Protein AF-A0A939AD72-F1 (afdb_monomer)

pLDDT: mean 70.77, std 15.22, range [35.09, 90.5]

Secondary structure (DSSP, 8-state):
--HHHHTS-HHHHHHHHHHHHHHHHHHHHHHHHHHHTTSSS--STTS-------------------------HHHHHHHHHHHHHHHHHHHHHHHHHHHHHHHHTT--HHHHHHHHHHHHHHHHHHHH--

Sequence (130 aa):
MMEWWNGLSSLNQGFYAAAAFFSVFFLWQLVSALIGLSGGEDAGVGGDHDVGGPDAGSPDAAHAGGDDGSHDPGATVSAFKLLSVRSIIAFFTLFCWAGALYLQEGVAISLTLLYAFLWGLAAAVAVSGG

Solvent-accessible surface area (backbone atoms only — not comparable to full-atom values): 7506 Å² total; per-residue (Å²): 126,65,61,68,62,72,70,45,54,75,67,41,52,48,25,46,52,51,17,53,57,31,40,52,56,46,49,51,53,49,51,49,26,61,57,28,66,77,52,79,87,68,44,53,97,72,63,82,80,79,85,75,74,95,78,85,85,79,97,79,83,83,82,76,91,71,94,66,90,67,77,50,69,66,60,56,53,49,54,52,50,46,54,49,52,55,23,52,40,41,16,51,22,42,22,20,48,41,35,30,54,37,50,71,73,69,49,58,67,72,58,29,51,52,54,11,49,52,48,9,50,52,38,25,50,57,57,68,78,101

Radius of gyration: 21.54 Å; Cα contacts (8 Å, |Δi|>4): 100; chains: 1; bounding box: 49×32×65 Å

Mean predicted aligned error: 13.8 Å

Foldseek 3Di:
DCVVVVVADPVLNVLVVQLVVLVVVLVVLVVLLVVVVVPDDDSFPQPPPPPDDDDDDDPDDDDDDDPDPPPPVVVVVSVVVRLVVNLQSQLSNQLSVQLNVC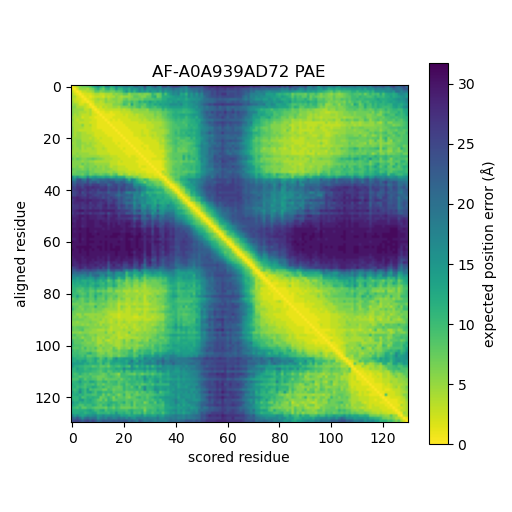VVVVPDNVVSNVVSNVRSVVRSVVSNVD

Structure (mmCIF, N/CA/C/O backbone):
data_AF-A0A939AD72-F1
#
_entry.id   AF-A0A939AD72-F1
#
loop_
_atom_site.group_PDB
_atom_site.id
_atom_site.type_symbol
_atom_site.label_atom_id
_atom_site.label_alt_id
_atom_site.label_comp_id
_atom_site.label_asym_id
_atom_site.label_entity_id
_atom_site.label_seq_id
_atom_site.pdbx_PDB_ins_code
_atom_site.Cartn_x
_atom_site.Cartn_y
_atom_site.Cartn_z
_atom_site.occupancy
_atom_site.B_iso_or_equiv
_atom_site.auth_seq_id
_atom_site.auth_comp_id
_atom_site.auth_asym_id
_atom_site.auth_atom_id
_atom_site.pdbx_PDB_model_num
ATOM 1 N N . MET A 1 1 ? -17.288 -19.289 6.562 1.00 53.56 1 MET A N 1
ATOM 2 C CA . MET A 1 1 ? -16.421 -18.384 5.763 1.00 53.56 1 MET A CA 1
ATOM 3 C C . MET A 1 1 ? -17.047 -17.025 5.438 1.00 53.56 1 MET A C 1
ATOM 5 O O . MET A 1 1 ? -16.290 -16.092 5.259 1.00 53.56 1 MET A O 1
ATOM 9 N N . MET A 1 2 ? -18.374 -16.855 5.398 1.00 68.69 2 MET A N 1
ATOM 10 C CA . MET A 1 2 ? -19.008 -15.518 5.282 1.00 68.69 2 MET A CA 1
ATOM 11 C C . MET A 1 2 ? -19.165 -14.811 6.640 1.00 68.69 2 MET A C 1
ATOM 13 O O . MET A 1 2 ? -19.369 -13.608 6.710 1.00 68.69 2 MET A O 1
ATOM 17 N N . GLU A 1 3 ? -19.066 -15.572 7.728 1.00 78.94 3 GLU A N 1
ATOM 18 C CA . GLU A 1 3 ? -19.340 -15.118 9.094 1.00 78.94 3 GLU A CA 1
ATOM 19 C C . GLU A 1 3 ? -18.296 -14.123 9.617 1.00 78.94 3 GLU A C 1
ATOM 21 O O . GLU A 1 3 ? -18.659 -13.088 10.162 1.00 78.94 3 GLU A O 1
ATOM 26 N N . TRP A 1 4 ? -17.005 -14.365 9.358 1.00 81.25 4 TRP A N 1
ATOM 27 C CA . TRP A 1 4 ? -15.952 -13.394 9.684 1.00 81.25 4 TRP A CA 1
ATOM 28 C C . TRP A 1 4 ? -16.093 -12.113 8.849 1.00 81.25 4 TRP A C 1
ATOM 30 O O . TRP A 1 4 ? -15.940 -11.023 9.380 1.00 81.25 4 TRP A O 1
ATOM 40 N N . TRP A 1 5 ? -16.456 -12.239 7.566 1.00 78.50 5 TRP A N 1
ATOM 41 C CA . TRP A 1 5 ? -16.650 -11.103 6.667 1.00 78.50 5 TRP A CA 1
ATOM 42 C C . TRP A 1 5 ? -17.816 -10.215 7.112 1.00 78.50 5 TRP A C 1
ATOM 44 O O . TRP A 1 5 ? -17.666 -9.002 7.229 1.00 78.50 5 TRP A O 1
ATOM 54 N N . ASN A 1 6 ? -18.961 -10.821 7.436 1.00 82.31 6 ASN A N 1
ATOM 55 C CA . ASN A 1 6 ? -20.148 -10.109 7.919 1.00 82.31 6 ASN A CA 1
ATOM 56 C C . ASN A 1 6 ? -19.996 -9.568 9.352 1.00 82.31 6 ASN A C 1
ATOM 58 O O . ASN A 1 6 ? -20.756 -8.685 9.740 1.00 82.31 6 ASN A O 1
ATOM 62 N N . GLY A 1 7 ? -19.036 -10.079 10.131 1.00 79.06 7 GLY A N 1
ATOM 63 C CA . GLY A 1 7 ? -18.701 -9.571 11.465 1.00 79.06 7 GLY A CA 1
ATOM 64 C C . GLY A 1 7 ? -17.791 -8.337 11.461 1.00 79.06 7 GLY A C 1
ATOM 65 O O . GLY A 1 7 ? -17.629 -7.694 12.497 1.00 79.06 7 GLY A O 1
ATOM 66 N N . LEU A 1 8 ? -17.196 -7.991 10.316 1.00 80.56 8 LEU A N 1
ATOM 67 C CA . LEU A 1 8 ? -16.346 -6.811 10.158 1.00 80.56 8 LEU A CA 1
ATOM 68 C C . LEU A 1 8 ? -17.194 -5.556 9.922 1.00 80.56 8 LEU A C 1
ATOM 70 O O . LEU A 1 8 ? -18.248 -5.604 9.289 1.00 80.56 8 LEU A O 1
ATOM 74 N N . SER A 1 9 ? -16.705 -4.400 10.377 1.00 83.38 9 SER A N 1
ATOM 75 C CA . SER A 1 9 ? -17.345 -3.125 10.040 1.00 83.38 9 SER A CA 1
ATOM 76 C C . SER A 1 9 ? -17.226 -2.832 8.539 1.00 83.38 9 SER A C 1
ATOM 78 O O . SER A 1 9 ? -16.269 -3.262 7.887 1.00 83.38 9 SER A O 1
ATOM 80 N N . SER A 1 10 ? -18.150 -2.035 7.992 1.00 80.81 10 SER A N 1
ATOM 81 C CA . SER A 1 10 ? -18.113 -1.607 6.583 1.00 80.81 10 SER A CA 1
ATOM 82 C C . SER A 1 10 ? -16.790 -0.931 6.202 1.00 80.81 10 SER A C 1
ATOM 84 O O . SER A 1 10 ? -16.318 -1.079 5.079 1.00 80.81 10 SER A O 1
ATOM 86 N N . LEU A 1 11 ? -16.163 -0.223 7.150 1.00 79.38 11 LEU A N 1
ATOM 87 C CA . LEU A 1 11 ? -14.848 0.388 6.959 1.00 79.38 11 LEU A CA 1
ATOM 88 C C . LEU A 1 11 ? -13.766 -0.686 6.773 1.00 79.38 11 LEU A C 1
ATOM 90 O O . LEU A 1 11 ? -12.968 -0.596 5.845 1.00 79.38 11 LEU A O 1
ATOM 94 N N . ASN A 1 12 ? -13.755 -1.713 7.627 1.00 82.75 12 ASN A N 1
ATOM 95 C CA . ASN A 1 12 ? -12.744 -2.768 7.571 1.00 82.75 12 ASN A CA 1
ATOM 96 C C . ASN A 1 12 ? -12.902 -3.633 6.305 1.00 82.75 12 ASN A C 1
ATOM 98 O O . ASN A 1 12 ? -11.925 -3.922 5.619 1.00 82.75 12 ASN A O 1
ATOM 102 N N . GLN A 1 13 ? -14.141 -3.938 5.908 1.00 85.50 13 GLN A N 1
ATOM 103 C CA . GLN A 1 13 ? -14.420 -4.571 4.613 1.00 85.50 13 GLN A CA 1
ATOM 104 C C . GLN A 1 13 ? -13.857 -3.751 3.440 1.00 85.50 13 GLN A C 1
ATOM 106 O O . GLN A 1 13 ? -13.239 -4.313 2.537 1.00 85.50 13 GLN A O 1
ATOM 111 N N . GLY A 1 14 ? -14.014 -2.421 3.476 1.00 86.00 14 GLY A N 1
ATOM 112 C CA . GLY A 1 14 ? -13.430 -1.516 2.484 1.00 86.00 14 GLY A CA 1
ATOM 113 C C . GLY A 1 14 ? -11.899 -1.577 2.443 1.00 86.00 14 GLY A C 1
ATOM 114 O O . GLY A 1 14 ? -11.319 -1.645 1.360 1.00 86.00 14 GLY A O 1
ATOM 115 N N . PHE A 1 15 ? -11.246 -1.626 3.607 1.00 85.38 15 PHE A N 1
ATOM 116 C CA . PHE A 1 15 ? -9.792 -1.789 3.711 1.00 85.38 15 PHE A CA 1
ATOM 117 C C . PHE A 1 15 ? -9.310 -3.123 3.137 1.00 85.38 15 PHE A C 1
ATOM 119 O O . PHE A 1 15 ? -8.366 -3.127 2.351 1.00 85.38 15 PHE A O 1
ATOM 126 N N . TYR A 1 16 ? -9.976 -4.237 3.454 1.00 85.88 16 TYR A N 1
ATOM 127 C CA . TYR A 1 16 ? -9.654 -5.544 2.875 1.00 85.88 16 TYR A CA 1
ATOM 128 C C . TYR A 1 16 ? -9.875 -5.589 1.359 1.00 85.88 16 TYR A C 1
ATOM 130 O O . TYR A 1 16 ? -9.044 -6.138 0.637 1.00 85.88 16 TYR A O 1
ATOM 138 N N . ALA A 1 17 ? -10.962 -4.992 0.861 1.00 88.12 17 ALA A N 1
ATOM 139 C CA . ALA A 1 17 ? -11.231 -4.917 -0.572 1.00 88.12 17 ALA A CA 1
ATOM 140 C C . ALA A 1 17 ? -10.150 -4.104 -1.307 1.00 88.12 17 ALA A C 1
ATOM 142 O O . ALA A 1 17 ? -9.625 -4.553 -2.328 1.00 88.12 17 ALA A O 1
ATOM 143 N N . ALA A 1 18 ? -9.765 -2.947 -0.760 1.00 85.38 18 ALA A N 1
ATOM 144 C CA . ALA A 1 18 ? -8.682 -2.130 -1.300 1.00 85.38 18 ALA A CA 1
ATOM 145 C C . ALA A 1 18 ? -7.325 -2.850 -1.213 1.00 85.38 18 ALA A C 1
ATOM 147 O O . ALA A 1 18 ? -6.578 -2.863 -2.190 1.00 85.38 18 ALA A O 1
ATOM 148 N N . ALA A 1 19 ? -7.029 -3.510 -0.087 1.00 86.06 19 ALA A N 1
ATOM 149 C CA . ALA A 1 19 ? -5.813 -4.299 0.096 1.00 86.06 19 ALA A CA 1
ATOM 150 C C . ALA A 1 19 ? -5.704 -5.388 -0.968 1.00 86.06 19 ALA A C 1
ATOM 152 O O . ALA A 1 19 ? -4.658 -5.512 -1.601 1.00 86.06 19 ALA A O 1
ATOM 153 N N . ALA A 1 20 ? -6.781 -6.139 -1.203 1.00 87.38 20 ALA A N 1
ATOM 154 C CA . ALA A 1 20 ? -6.819 -7.169 -2.231 1.00 87.38 20 ALA A CA 1
ATOM 155 C C . ALA A 1 20 ? -6.580 -6.577 -3.628 1.00 87.38 20 ALA A C 1
ATOM 157 O O . ALA A 1 20 ? -5.745 -7.091 -4.368 1.00 87.38 20 ALA A O 1
ATOM 158 N N . PHE A 1 21 ? -7.243 -5.465 -3.962 1.00 90.06 21 PHE A N 1
ATOM 159 C CA . PHE A 1 21 ? -7.070 -4.780 -5.245 1.00 90.06 21 PHE A CA 1
ATOM 160 C C . PHE A 1 21 ? -5.615 -4.349 -5.485 1.00 90.06 21 PHE A C 1
ATOM 162 O O . PHE A 1 21 ? -5.021 -4.732 -6.492 1.00 90.06 21 PHE A O 1
ATOM 169 N N . PHE A 1 22 ? -5.004 -3.618 -4.549 1.00 86.25 22 PHE A N 1
ATOM 170 C CA . PHE A 1 22 ? -3.612 -3.179 -4.687 1.00 86.25 22 PHE A CA 1
ATOM 171 C C . PHE A 1 22 ? -2.617 -4.344 -4.626 1.00 86.25 22 PHE A C 1
ATOM 173 O O . PHE A 1 22 ? -1.629 -4.329 -5.356 1.00 86.25 22 PHE A O 1
ATOM 180 N N . SER A 1 23 ? -2.914 -5.392 -3.850 1.00 86.62 23 SER A N 1
ATOM 181 C CA . SER A 1 23 ? -2.090 -6.607 -3.792 1.00 86.62 23 SER A CA 1
ATOM 182 C C . SER A 1 23 ? -2.002 -7.308 -5.147 1.00 86.62 23 SER A C 1
ATOM 184 O O . SER A 1 23 ? -0.947 -7.840 -5.470 1.00 86.62 23 SER A O 1
ATOM 186 N N . VAL A 1 24 ? -3.065 -7.288 -5.962 1.00 90.50 24 VAL A N 1
ATOM 187 C CA . VAL A 1 24 ? -3.031 -7.859 -7.321 1.00 90.50 24 VAL A CA 1
ATOM 188 C C . VAL A 1 24 ? -2.033 -7.104 -8.201 1.00 90.50 24 VAL A C 1
ATOM 190 O O . VAL A 1 24 ? -1.188 -7.734 -8.836 1.00 90.50 24 VAL A O 1
ATOM 193 N N . PHE A 1 25 ? -2.069 -5.768 -8.194 1.00 85.75 25 PHE A N 1
ATOM 194 C CA . PHE A 1 25 ? -1.095 -4.952 -8.932 1.00 85.75 25 PHE A CA 1
ATOM 195 C C . PHE A 1 25 ? 0.324 -5.121 -8.391 1.00 85.75 25 PHE A C 1
ATOM 197 O O . PHE A 1 25 ? 1.266 -5.244 -9.172 1.00 85.75 25 PHE A O 1
ATOM 204 N N . PHE A 1 26 ? 0.473 -5.180 -7.066 1.00 84.50 26 PHE A N 1
ATOM 205 C CA . PHE A 1 26 ? 1.755 -5.406 -6.409 1.00 84.50 26 PHE A CA 1
ATOM 206 C C . PHE A 1 26 ? 2.354 -6.775 -6.769 1.00 84.50 26 PHE A C 1
ATOM 208 O O . PHE A 1 26 ? 3.547 -6.886 -7.039 1.00 84.50 26 PHE A O 1
ATOM 215 N N . LEU A 1 27 ? 1.531 -7.823 -6.811 1.00 86.62 27 LEU A N 1
ATOM 216 C CA . LEU A 1 27 ? 1.969 -9.161 -7.192 1.00 86.62 27 LEU A CA 1
ATOM 217 C C . LEU A 1 27 ? 2.351 -9.208 -8.673 1.00 86.62 27 LEU A C 1
ATOM 219 O O . LEU A 1 27 ? 3.378 -9.780 -9.023 1.00 86.62 27 LEU A O 1
ATOM 223 N N . TRP A 1 28 ? 1.557 -8.572 -9.537 1.00 84.94 28 TRP A N 1
ATOM 224 C CA . TRP A 1 28 ? 1.861 -8.467 -10.961 1.00 84.94 28 TRP A CA 1
ATOM 225 C C . TRP A 1 28 ? 3.213 -7.784 -11.209 1.00 84.94 28 TRP A C 1
ATOM 227 O O . TRP A 1 28 ? 4.052 -8.330 -11.931 1.00 84.94 28 TRP A O 1
ATOM 237 N N . GLN A 1 29 ? 3.457 -6.623 -10.587 1.00 78.38 29 GLN A N 1
ATOM 238 C CA . GLN A 1 29 ? 4.744 -5.929 -10.724 1.00 78.38 29 GLN A CA 1
ATOM 239 C C . GLN A 1 29 ? 5.892 -6.743 -10.110 1.00 78.38 29 GLN A C 1
ATOM 241 O O . GLN A 1 29 ? 6.977 -6.760 -10.677 1.00 78.38 29 GLN A O 1
ATOM 246 N N . LEU A 1 30 ? 5.659 -7.462 -9.003 1.00 82.38 30 LEU A N 1
ATOM 247 C CA . LEU A 1 30 ? 6.665 -8.321 -8.376 1.00 82.38 30 LEU A CA 1
ATOM 248 C C . LEU A 1 30 ? 7.063 -9.471 -9.307 1.00 82.38 30 LEU A C 1
ATOM 250 O O . LEU A 1 30 ? 8.246 -9.722 -9.498 1.00 82.38 30 LEU A O 1
ATOM 254 N N . VAL A 1 31 ? 6.088 -10.152 -9.910 1.00 84.88 31 VAL A N 1
ATOM 255 C CA . VAL A 1 31 ? 6.341 -11.245 -10.860 1.00 84.88 31 VAL A CA 1
ATOM 256 C C . VAL A 1 31 ? 7.055 -10.722 -12.105 1.00 84.88 31 VAL A C 1
ATOM 258 O O . VAL A 1 31 ? 8.031 -11.328 -12.540 1.00 84.88 31 VAL A O 1
ATOM 261 N N . SER A 1 32 ? 6.624 -9.576 -12.636 1.00 78.44 32 SER A N 1
ATOM 262 C CA . SER A 1 32 ? 7.287 -8.926 -13.773 1.00 78.44 32 SER A CA 1
ATOM 263 C C . SER A 1 32 ? 8.738 -8.562 -13.442 1.00 78.44 32 SER A C 1
ATOM 265 O O . SER A 1 32 ? 9.627 -8.820 -14.248 1.00 78.44 32 SER A O 1
ATOM 267 N N . ALA A 1 33 ? 8.990 -8.055 -12.231 1.00 74.75 33 ALA A N 1
ATOM 268 C CA . ALA A 1 33 ? 10.332 -7.750 -11.748 1.00 74.75 33 ALA A CA 1
ATOM 269 C C . ALA A 1 33 ? 11.195 -9.013 -11.597 1.00 74.75 33 ALA A C 1
ATOM 271 O O . ALA A 1 33 ? 12.351 -9.011 -11.999 1.00 74.75 33 ALA A O 1
ATOM 272 N N . LEU A 1 34 ? 10.644 -10.112 -11.071 1.00 76.81 34 LEU A N 1
ATOM 273 C CA . LEU A 1 34 ? 11.369 -11.381 -10.924 1.00 76.81 34 LEU A CA 1
ATOM 274 C C . LEU A 1 34 ? 11.748 -12.003 -12.275 1.00 76.81 34 LEU A C 1
ATOM 276 O O . LEU A 1 34 ? 12.828 -12.575 -12.400 1.00 76.81 34 LEU A O 1
ATOM 280 N N . ILE A 1 35 ? 10.875 -11.889 -13.280 1.00 81.56 35 ILE A N 1
ATOM 281 C CA . ILE A 1 35 ? 11.152 -12.377 -14.637 1.00 81.56 35 ILE A CA 1
ATOM 282 C C . ILE A 1 35 ? 12.157 -11.450 -15.336 1.00 81.56 35 ILE A C 1
ATOM 284 O O . ILE A 1 35 ? 13.127 -11.938 -15.917 1.00 81.56 35 ILE A O 1
ATOM 288 N N . GLY A 1 36 ? 11.986 -10.129 -15.224 1.00 63.03 36 GLY A N 1
ATOM 289 C CA . GLY A 1 36 ? 12.915 -9.135 -15.771 1.00 63.03 36 GLY A CA 1
ATOM 290 C C . GLY A 1 36 ? 14.300 -9.167 -15.118 1.00 63.03 36 GLY A C 1
ATOM 291 O O . GLY A 1 36 ? 15.292 -8.903 -15.777 1.00 63.03 36 GLY A O 1
ATOM 292 N N . LEU A 1 37 ? 14.418 -9.599 -13.860 1.00 54.78 37 LEU A N 1
ATOM 293 C CA . LEU A 1 37 ? 15.711 -9.758 -13.183 1.00 54.78 37 LEU A CA 1
ATOM 294 C C . LEU A 1 37 ? 16.610 -10.826 -13.845 1.00 54.78 37 LEU A C 1
ATOM 296 O O . LEU A 1 37 ? 17.815 -10.848 -13.605 1.00 54.78 37 LEU A O 1
ATOM 300 N N . SER A 1 38 ? 16.047 -11.704 -14.684 1.00 55.38 38 SER A N 1
ATOM 301 C CA . SER A 1 38 ? 16.795 -12.740 -15.412 1.00 55.38 38 SER A CA 1
ATOM 302 C C . SER A 1 38 ? 17.378 -12.289 -16.762 1.00 55.38 38 SER A C 1
ATOM 304 O O . SER A 1 38 ? 18.240 -12.980 -17.305 1.00 55.38 38 SER A O 1
ATOM 306 N N . GLY A 1 39 ? 16.962 -11.131 -17.285 1.00 50.41 39 GLY A N 1
ATOM 307 C CA . GLY A 1 39 ? 17.505 -10.509 -18.494 1.00 50.41 39 GLY A CA 1
ATOM 308 C C . GLY A 1 39 ? 17.827 -9.055 -18.182 1.00 50.41 39 GLY A C 1
ATOM 309 O O . GLY A 1 39 ? 16.913 -8.266 -18.009 1.00 50.41 39 GLY A O 1
ATOM 310 N N . GLY A 1 40 ? 19.112 -8.747 -18.009 1.00 50.56 40 GLY A N 1
ATOM 311 C CA . GLY A 1 40 ? 19.590 -7.51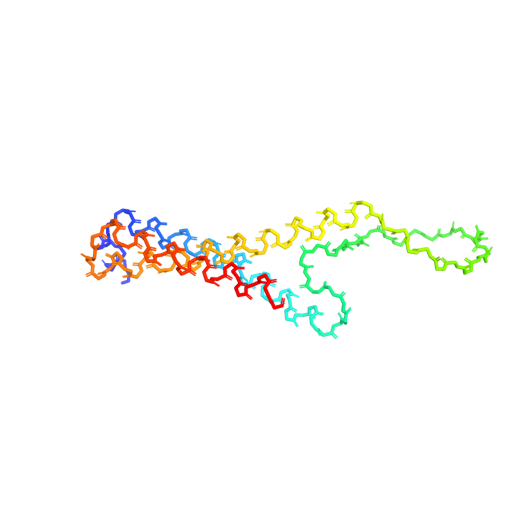8 -17.378 1.00 50.56 40 GLY A CA 1
ATOM 312 C C . GLY A 1 40 ? 18.980 -6.204 -17.874 1.00 50.56 40 GLY A C 1
ATOM 313 O O . GLY A 1 40 ? 18.592 -6.072 -19.027 1.00 50.56 40 GLY A O 1
ATOM 314 N N . GLU A 1 41 ? 19.025 -5.244 -16.945 1.00 51.75 41 GLU A N 1
ATOM 315 C CA . GLU A 1 41 ? 18.795 -3.804 -17.109 1.00 51.75 41 GLU A CA 1
ATOM 316 C C . GLU A 1 41 ? 17.322 -3.419 -17.348 1.00 51.75 41 GLU A C 1
ATOM 318 O O . GLU A 1 41 ? 16.815 -3.401 -18.457 1.00 51.75 41 GLU A O 1
ATOM 323 N N . ASP A 1 42 ? 16.663 -3.048 -16.243 1.00 56.53 42 ASP A N 1
ATOM 324 C CA . ASP A 1 42 ? 15.343 -2.401 -16.169 1.00 56.53 42 ASP A CA 1
ATOM 325 C C . ASP A 1 42 ? 14.101 -3.315 -16.109 1.00 56.53 42 ASP A C 1
ATOM 327 O O . ASP A 1 42 ? 13.158 -3.243 -16.894 1.00 56.53 42 ASP A O 1
ATOM 331 N N . ALA A 1 43 ? 14.045 -4.146 -15.063 1.00 49.75 43 ALA A N 1
ATOM 332 C CA . ALA A 1 43 ? 12.870 -4.935 -14.678 1.00 49.75 43 ALA A CA 1
ATOM 333 C C . ALA A 1 43 ? 11.740 -4.087 -14.034 1.00 49.75 43 ALA A C 1
ATOM 335 O O . ALA A 1 43 ? 11.096 -4.502 -13.066 1.00 49.75 43 ALA A O 1
ATOM 336 N N . GLY A 1 44 ? 11.517 -2.874 -14.543 1.00 54.47 44 GLY A N 1
ATOM 337 C CA . GLY A 1 44 ? 10.358 -2.040 -14.254 1.00 54.47 44 GLY A CA 1
ATOM 338 C C . GLY A 1 44 ? 9.315 -2.216 -15.355 1.00 54.47 44 GLY A C 1
ATOM 339 O O . GLY A 1 44 ? 9.645 -2.226 -16.534 1.00 54.47 44 GLY A O 1
ATOM 340 N N . VAL A 1 45 ? 8.038 -2.363 -14.992 1.00 55.59 45 VAL A N 1
ATOM 341 C CA . VAL A 1 45 ? 6.914 -2.426 -15.946 1.00 55.59 45 VAL A CA 1
ATOM 342 C C . VAL A 1 45 ? 6.781 -1.081 -16.666 1.00 55.59 45 VAL A C 1
ATOM 344 O O . VAL A 1 45 ? 5.976 -0.240 -16.282 1.00 55.59 45 VAL A O 1
ATOM 347 N N . GLY A 1 46 ? 7.610 -0.872 -17.681 1.00 55.12 46 GLY A N 1
ATOM 348 C CA . GLY A 1 46 ? 7.624 0.309 -18.533 1.00 55.12 46 GLY A CA 1
ATOM 349 C C . GLY A 1 46 ? 8.861 0.459 -19.416 1.00 55.12 46 GLY A C 1
ATOM 350 O O . GLY A 1 46 ? 9.025 1.524 -20.003 1.00 55.12 46 GLY A O 1
ATOM 351 N N . GLY A 1 47 ? 9.668 -0.597 -19.573 1.00 50.12 47 GLY A N 1
ATOM 352 C CA . GLY A 1 47 ? 10.308 -0.830 -20.863 1.00 50.12 47 GLY A CA 1
ATOM 353 C C . GLY A 1 47 ? 9.204 -0.940 -21.912 1.00 50.12 47 GLY A C 1
ATOM 354 O O . GLY A 1 47 ? 8.253 -1.712 -21.745 1.00 50.12 47 GLY A O 1
ATOM 355 N N . ASP A 1 48 ? 9.278 -0.093 -22.923 1.00 54.00 48 ASP A N 1
ATOM 356 C CA . ASP A 1 4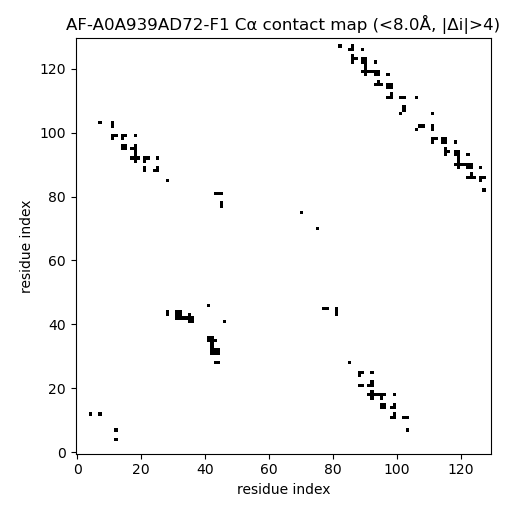8 ? 8.511 -0.190 -24.150 1.00 54.00 48 ASP A CA 1
ATOM 357 C C . ASP A 1 48 ? 8.580 -1.622 -24.691 1.00 54.00 48 ASP A C 1
ATOM 359 O O . ASP A 1 48 ? 9.495 -2.045 -25.387 1.00 54.00 48 ASP A O 1
ATOM 363 N N . HIS A 1 49 ? 7.572 -2.426 -24.370 1.00 46.19 49 HIS A N 1
ATOM 364 C CA . HIS A 1 49 ? 7.372 -3.671 -25.083 1.00 46.19 49 HIS A CA 1
ATOM 365 C C . HIS A 1 49 ? 6.806 -3.297 -26.455 1.00 46.19 49 HIS A C 1
ATOM 367 O O . HIS A 1 49 ? 5.600 -3.399 -26.688 1.00 46.19 49 HIS A O 1
ATOM 373 N N . ASP A 1 50 ? 7.677 -2.805 -27.338 1.00 52.69 50 ASP A N 1
ATOM 374 C CA . ASP A 1 50 ? 7.407 -2.541 -28.747 1.00 52.69 50 ASP A CA 1
ATOM 375 C C . ASP A 1 50 ? 7.290 -3.898 -29.465 1.00 52.69 50 ASP A C 1
ATOM 377 O O . ASP A 1 50 ? 8.114 -4.328 -30.270 1.00 52.69 50 ASP A O 1
ATOM 381 N N . VAL A 1 51 ? 6.259 -4.661 -29.092 1.00 48.06 51 VAL A N 1
ATOM 382 C CA . VAL A 1 51 ? 5.812 -5.839 -29.832 1.00 48.06 51 VAL A CA 1
ATOM 383 C C . VAL A 1 51 ? 4.817 -5.372 -30.880 1.00 48.06 51 VAL A C 1
ATOM 385 O O . VAL A 1 51 ? 3.603 -5.359 -30.685 1.00 48.06 51 VAL A O 1
ATOM 388 N N . GLY A 1 52 ? 5.379 -4.991 -32.023 1.00 41.91 52 GLY A N 1
ATOM 389 C CA . GLY A 1 52 ? 4.681 -4.776 -33.287 1.00 41.91 52 GLY A CA 1
ATOM 390 C C . GLY A 1 52 ? 5.589 -4.037 -34.271 1.00 41.91 52 GLY A C 1
ATOM 391 O O . GLY A 1 52 ? 5.788 -2.846 -34.131 1.00 41.91 52 GLY A O 1
ATOM 392 N N . GLY A 1 53 ? 6.178 -4.646 -35.296 1.00 35.09 53 GLY A N 1
ATOM 393 C CA . GLY A 1 53 ? 6.018 -5.990 -35.833 1.00 35.09 53 GLY A CA 1
ATOM 394 C C . GLY A 1 53 ? 7.088 -6.277 -36.900 1.00 35.09 53 GLY A C 1
ATOM 395 O O . GLY A 1 53 ? 7.964 -5.446 -37.144 1.00 35.09 53 GLY A O 1
ATOM 396 N N . PRO A 1 54 ? 7.056 -7.458 -37.534 1.00 52.47 54 PRO A N 1
ATOM 397 C CA . PRO A 1 54 ? 7.986 -7.800 -38.596 1.00 52.47 54 PRO A CA 1
ATOM 398 C C . PRO A 1 54 ? 7.519 -7.134 -39.890 1.00 52.47 54 PRO A C 1
ATOM 400 O O . PRO A 1 54 ? 6.789 -7.757 -40.657 1.00 52.47 54 PRO A O 1
ATOM 403 N N . ASP A 1 55 ? 7.922 -5.886 -40.136 1.00 43.09 55 ASP A N 1
ATOM 404 C CA . ASP A 1 55 ? 7.850 -5.343 -41.491 1.00 43.09 55 ASP A CA 1
ATOM 405 C C . ASP A 1 55 ? 9.242 -5.327 -42.113 1.00 43.09 55 ASP A C 1
ATOM 407 O O . ASP A 1 55 ? 10.170 -4.621 -41.713 1.00 43.09 55 ASP A O 1
ATOM 411 N N . ALA A 1 56 ? 9.389 -6.251 -43.048 1.00 50.59 56 ALA A N 1
ATOM 412 C CA . ALA A 1 56 ? 10.586 -6.491 -43.803 1.00 50.59 56 ALA A CA 1
ATOM 413 C C . ALA A 1 56 ? 10.806 -5.352 -44.805 1.00 50.59 56 ALA A C 1
ATOM 415 O O . ALA A 1 56 ? 9.935 -5.051 -45.615 1.00 50.59 56 ALA A O 1
ATOM 416 N N . GLY A 1 57 ? 12.030 -4.825 -44.839 1.00 43.12 57 GLY A N 1
ATOM 417 C CA . GLY A 1 57 ? 12.592 -4.236 -46.053 1.00 43.12 57 GLY A CA 1
ATOM 418 C C . GLY A 1 57 ? 12.817 -2.728 -46.026 1.00 43.12 57 GLY A C 1
ATOM 419 O O . GLY A 1 57 ? 12.064 -1.969 -46.621 1.00 43.12 57 GLY A O 1
ATOM 420 N N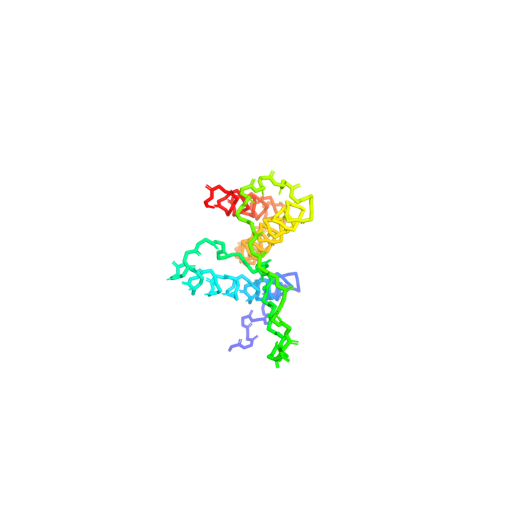 . SER A 1 58 ? 13.966 -2.315 -45.493 1.00 39.41 58 SER A N 1
ATOM 421 C CA . SER A 1 58 ? 14.738 -1.237 -46.118 1.00 39.41 58 SER A CA 1
ATOM 422 C C . SER A 1 58 ? 16.231 -1.469 -45.863 1.00 39.41 58 SER A C 1
ATOM 424 O O . SER A 1 58 ? 16.675 -1.343 -44.721 1.00 39.41 58 SER A O 1
ATOM 426 N N . PRO A 1 59 ? 17.026 -1.872 -46.872 1.00 48.50 59 PRO A N 1
ATOM 427 C CA . PRO A 1 59 ? 18.465 -2.000 -46.737 1.00 48.50 59 PRO A CA 1
ATOM 428 C C . PRO A 1 59 ? 19.105 -0.672 -47.144 1.00 48.50 59 PRO A C 1
ATOM 430 O O . PRO A 1 59 ? 19.687 -0.581 -48.215 1.00 48.50 59 PRO A O 1
ATOM 433 N N . ASP A 1 60 ? 18.955 0.370 -46.329 1.00 47.28 60 ASP A N 1
ATOM 434 C CA . ASP A 1 60 ? 19.750 1.591 -46.503 1.00 47.28 60 ASP A CA 1
ATOM 435 C C . ASP A 1 60 ? 19.820 2.401 -45.201 1.00 47.28 60 ASP A C 1
ATOM 437 O O . ASP A 1 60 ? 19.143 3.404 -44.998 1.00 47.28 60 ASP A O 1
ATOM 441 N N . ALA A 1 61 ? 20.653 1.925 -44.278 1.00 48.06 61 ALA A N 1
ATOM 442 C CA . ALA A 1 61 ? 21.198 2.732 -43.188 1.00 48.06 61 ALA A CA 1
ATOM 443 C C . ALA A 1 61 ? 22.580 2.176 -42.822 1.00 48.06 61 ALA A C 1
ATOM 445 O O . ALA A 1 61 ? 22.810 1.595 -41.762 1.00 48.06 61 ALA A O 1
ATOM 446 N N . ALA A 1 62 ? 23.499 2.285 -43.779 1.00 45.88 62 ALA A N 1
ATOM 447 C CA . ALA A 1 62 ? 24.900 1.989 -43.573 1.00 45.88 62 ALA A CA 1
ATOM 448 C C . ALA A 1 62 ? 25.536 3.069 -42.678 1.00 45.88 62 ALA A C 1
ATOM 450 O O . ALA A 1 62 ? 25.600 4.235 -43.051 1.00 45.88 62 ALA A O 1
ATOM 451 N N . HIS A 1 63 ? 26.053 2.616 -41.535 1.00 41.53 63 HIS A N 1
ATOM 452 C CA . HIS A 1 63 ? 27.143 3.200 -40.749 1.00 41.53 63 HIS A CA 1
ATOM 453 C C . HIS A 1 63 ? 26.963 4.614 -40.170 1.00 41.53 63 HIS A C 1
ATOM 455 O O . HIS A 1 63 ? 27.167 5.608 -40.853 1.00 41.53 63 HIS A O 1
ATOM 461 N N . ALA A 1 64 ? 26.852 4.691 -38.844 1.00 40.97 64 ALA A N 1
ATOM 462 C CA . ALA A 1 64 ? 27.889 5.330 -38.028 1.00 40.97 64 ALA A CA 1
ATOM 463 C C . ALA A 1 64 ? 27.630 5.031 -36.550 1.00 40.97 64 ALA A C 1
ATOM 465 O O . ALA A 1 64 ? 26.563 5.330 -36.025 1.00 40.97 64 ALA A O 1
ATOM 466 N N . GLY A 1 65 ? 28.620 4.434 -35.887 1.00 49.34 65 GLY A N 1
ATOM 467 C CA . GLY A 1 65 ? 28.668 4.441 -34.434 1.00 49.34 65 GLY A CA 1
ATOM 468 C C . GLY A 1 65 ? 28.728 5.879 -33.925 1.00 49.34 65 GLY A C 1
ATOM 469 O O . GLY A 1 65 ? 29.390 6.734 -34.512 1.00 49.34 65 GLY A O 1
ATOM 470 N N . GLY A 1 66 ? 28.036 6.115 -32.825 1.00 37.19 66 GLY A N 1
ATOM 471 C CA . GLY A 1 66 ? 28.014 7.387 -32.134 1.00 37.19 66 GLY A CA 1
ATOM 472 C C . GLY A 1 66 ? 27.258 7.185 -30.843 1.00 37.19 66 GLY A C 1
ATOM 473 O O . GLY A 1 66 ? 26.038 7.244 -30.833 1.00 37.19 66 GLY A O 1
ATOM 474 N N . ASP A 1 67 ? 28.011 6.846 -29.804 1.00 51.38 67 ASP A N 1
ATOM 475 C CA . ASP A 1 67 ? 27.747 7.235 -28.425 1.00 51.38 67 ASP A CA 1
ATOM 476 C C . ASP A 1 67 ? 27.027 8.593 -28.395 1.00 51.38 67 ASP A C 1
ATOM 478 O O . ASP A 1 67 ? 27.652 9.637 -28.568 1.00 51.38 67 ASP A O 1
ATOM 482 N N . ASP A 1 68 ? 25.703 8.574 -28.274 1.00 41.72 68 ASP A N 1
ATOM 483 C CA . ASP A 1 68 ? 24.933 9.759 -27.940 1.00 41.72 68 ASP A CA 1
ATOM 484 C C . ASP A 1 68 ? 24.316 9.489 -26.578 1.00 41.72 68 ASP A C 1
ATOM 486 O O . ASP A 1 68 ? 23.254 8.879 -26.442 1.00 41.72 68 ASP A O 1
ATOM 490 N N . GLY A 1 69 ? 25.015 9.966 -25.550 1.00 48.66 69 GLY A N 1
ATOM 491 C CA . GLY A 1 69 ? 24.431 10.322 -24.264 1.00 48.66 69 GLY A CA 1
ATOM 492 C C . GLY A 1 69 ? 23.405 11.450 -24.415 1.00 48.66 69 GLY A C 1
ATOM 493 O O . GLY A 1 69 ? 23.422 12.414 -23.645 1.00 48.66 69 GLY A O 1
ATOM 494 N N . SER A 1 70 ? 22.502 11.342 -25.395 1.00 49.69 70 SER A N 1
ATOM 495 C CA . SER A 1 70 ? 21.283 12.112 -25.451 1.00 49.69 70 SER A CA 1
ATOM 496 C C . SER A 1 70 ? 20.480 11.655 -24.251 1.00 49.69 70 SER A C 1
ATOM 498 O O . SER A 1 70 ? 19.863 10.589 -24.247 1.00 49.69 70 SER A O 1
ATOM 500 N N . HIS A 1 71 ? 20.532 12.452 -23.192 1.00 53.72 71 HIS A N 1
ATOM 501 C CA . HIS A 1 71 ? 19.502 12.466 -22.177 1.00 53.72 71 HIS A CA 1
ATOM 502 C C . HIS A 1 71 ? 18.177 12.729 -22.893 1.00 53.72 71 HIS A C 1
ATOM 504 O O . HIS A 1 71 ? 17.776 13.884 -23.019 1.00 53.72 71 HIS A O 1
ATOM 510 N N . ASP A 1 72 ? 17.527 11.683 -23.408 1.00 62.72 72 ASP A N 1
ATOM 511 C CA . ASP A 1 72 ? 16.176 11.793 -23.920 1.00 62.72 72 ASP A CA 1
ATOM 512 C C . ASP A 1 72 ? 15.308 12.253 -22.739 1.00 62.72 72 ASP A C 1
ATOM 514 O O . ASP A 1 72 ? 15.156 11.524 -21.742 1.00 62.72 72 ASP A O 1
ATOM 518 N N . PRO A 1 73 ? 14.761 13.482 -22.789 1.00 62.72 73 PRO A N 1
ATOM 519 C CA . PRO A 1 73 ? 13.872 13.958 -21.744 1.00 62.72 73 PRO A CA 1
ATOM 520 C C . PRO A 1 73 ? 12.653 13.030 -21.603 1.00 62.72 73 PRO A C 1
ATOM 522 O O . PRO A 1 73 ? 12.102 12.913 -20.507 1.00 62.72 73 PRO A O 1
ATOM 525 N N . GLY A 1 74 ? 12.258 12.341 -22.684 1.00 66.31 74 GLY A N 1
ATOM 526 C CA . GLY A 1 74 ? 11.183 11.351 -22.709 1.00 66.31 74 GLY A CA 1
ATOM 527 C C . GLY A 1 74 ? 11.473 10.120 -21.847 1.00 66.31 74 GLY A C 1
ATOM 528 O O . GLY A 1 74 ? 10.659 9.777 -20.980 1.00 66.31 74 GLY A O 1
ATOM 529 N N . ALA A 1 75 ? 12.642 9.500 -22.019 1.00 69.06 75 ALA A N 1
ATOM 530 C CA . ALA A 1 75 ? 13.080 8.347 -21.230 1.00 69.06 75 ALA A CA 1
ATOM 531 C C . ALA A 1 75 ? 13.169 8.661 -19.723 1.00 69.06 75 ALA A C 1
ATOM 533 O O . ALA A 1 75 ? 12.647 7.917 -18.889 1.00 69.06 75 ALA A O 1
ATOM 534 N N . THR A 1 76 ? 13.733 9.820 -19.362 1.00 72.06 76 THR A N 1
ATOM 535 C CA . THR A 1 76 ? 13.877 10.233 -17.953 1.00 72.06 76 THR A CA 1
ATOM 536 C C . THR A 1 76 ? 12.514 10.438 -17.277 1.00 72.06 76 THR A C 1
ATOM 538 O O . THR A 1 76 ? 12.277 9.957 -16.167 1.00 72.06 76 THR A O 1
ATOM 541 N N . VAL A 1 77 ? 11.576 11.117 -17.950 1.00 78.88 77 VAL A N 1
ATOM 542 C CA . VAL A 1 77 ? 10.216 11.341 -17.427 1.00 78.88 77 VAL A CA 1
ATOM 543 C C . VAL A 1 77 ? 9.457 10.023 -17.262 1.00 78.88 77 VAL A C 1
ATOM 545 O O . VAL A 1 77 ? 8.710 9.866 -16.292 1.00 78.88 77 VAL A O 1
ATOM 548 N N . SER A 1 78 ? 9.651 9.075 -18.178 1.00 75.19 78 SER A N 1
ATOM 549 C CA . SER A 1 78 ? 9.029 7.751 -18.100 1.00 75.19 78 SER A CA 1
ATOM 550 C C . SER A 1 78 ? 9.560 6.966 -16.900 1.00 75.19 78 SER A C 1
ATOM 552 O O . SER A 1 78 ? 8.758 6.534 -16.074 1.00 75.19 78 SER A O 1
ATOM 554 N N . ALA A 1 79 ? 10.878 6.915 -16.691 1.00 75.62 79 ALA A N 1
ATOM 555 C CA . ALA A 1 79 ? 11.480 6.272 -15.520 1.00 75.62 79 ALA A CA 1
ATOM 556 C C . ALA A 1 79 ? 10.976 6.860 -14.182 1.00 75.62 79 ALA A C 1
ATOM 558 O O . ALA A 1 79 ? 10.621 6.114 -13.265 1.00 75.62 79 ALA A O 1
ATOM 559 N N . PHE A 1 80 ? 10.846 8.190 -14.073 1.00 77.62 80 PHE A N 1
ATOM 560 C CA . PHE A 1 80 ? 10.275 8.831 -12.878 1.00 77.62 80 PHE A CA 1
ATOM 561 C C . PHE A 1 80 ? 8.800 8.474 -12.653 1.00 77.62 80 PHE A C 1
ATOM 563 O O . PHE A 1 80 ? 8.393 8.237 -11.511 1.00 77.62 80 PHE A O 1
ATOM 570 N N . LYS A 1 81 ? 7.993 8.410 -13.722 1.00 81.62 81 LYS A N 1
ATOM 571 C CA . LYS A 1 81 ? 6.591 7.968 -13.635 1.00 81.62 81 LYS A CA 1
ATOM 572 C C . LYS A 1 81 ? 6.502 6.523 -13.155 1.00 81.62 81 LYS A C 1
ATOM 574 O O . LYS A 1 81 ? 5.692 6.233 -12.280 1.00 81.62 81 LYS A O 1
ATOM 579 N N . LEU A 1 82 ? 7.355 5.641 -13.6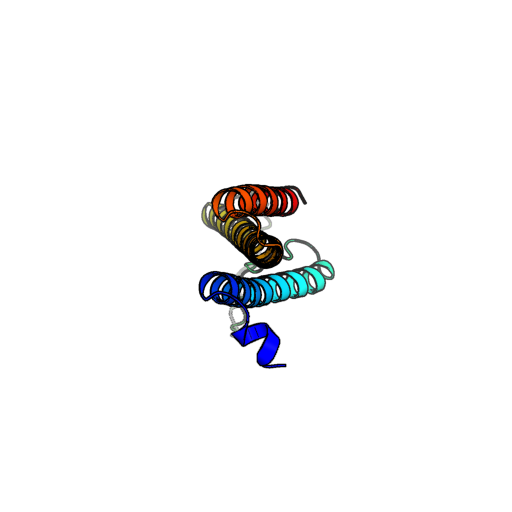68 1.00 77.81 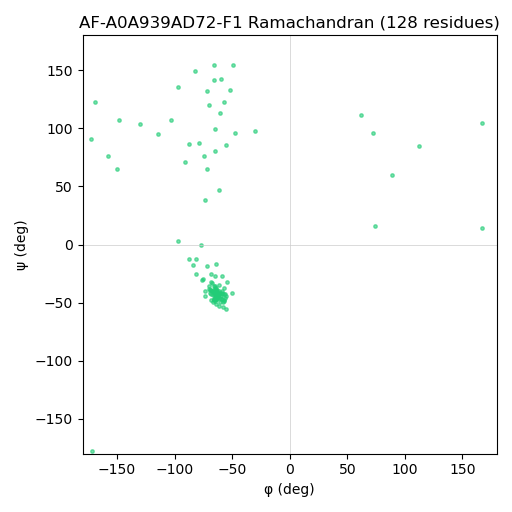82 LEU A N 1
ATOM 580 C CA . LEU A 1 82 ? 7.391 4.232 -13.279 1.00 77.81 82 LEU A CA 1
ATOM 581 C C . LEU A 1 82 ? 7.816 4.049 -11.825 1.00 77.81 82 LEU A C 1
ATOM 583 O O . LEU A 1 82 ? 7.127 3.360 -11.075 1.00 77.81 82 LEU A O 1
ATOM 587 N N . LEU A 1 83 ? 8.884 4.727 -11.394 1.00 79.12 83 LEU A N 1
ATOM 588 C CA . LEU A 1 83 ? 9.313 4.768 -9.994 1.00 79.12 83 LEU A CA 1
ATOM 589 C C . LEU A 1 83 ? 8.179 5.256 -9.077 1.00 79.12 83 LEU A C 1
ATOM 591 O O . LEU A 1 83 ? 7.926 4.658 -8.029 1.00 79.12 83 LEU A O 1
ATOM 595 N N . SER A 1 84 ? 7.470 6.311 -9.489 1.00 83.44 84 SER A N 1
ATOM 596 C CA . SER A 1 84 ? 6.349 6.878 -8.738 1.00 83.44 84 SER A CA 1
ATOM 597 C C . SER A 1 84 ? 5.176 5.898 -8.618 1.00 83.44 84 SER A C 1
ATOM 599 O O . SER A 1 84 ? 4.674 5.682 -7.513 1.00 83.44 84 SER A O 1
ATOM 601 N N . VAL A 1 85 ? 4.783 5.244 -9.717 1.00 82.75 85 VAL A N 1
ATOM 602 C CA . VAL A 1 85 ? 3.689 4.256 -9.737 1.00 82.75 85 VAL A CA 1
ATOM 603 C C . VAL A 1 85 ? 4.045 3.013 -8.909 1.00 82.75 85 VAL A C 1
ATOM 605 O O . VAL A 1 85 ? 3.237 2.522 -8.122 1.00 82.75 85 VAL A O 1
ATOM 608 N N . ARG A 1 86 ? 5.287 2.538 -8.999 1.00 80.44 86 ARG A N 1
ATOM 609 C CA . ARG A 1 86 ? 5.811 1.444 -8.167 1.00 80.44 86 ARG A CA 1
ATOM 610 C C . ARG A 1 86 ? 5.689 1.769 -6.672 1.00 80.44 86 ARG A C 1
ATOM 612 O O . ARG A 1 86 ? 5.190 0.958 -5.887 1.00 80.44 86 ARG A O 1
ATOM 619 N N . SER A 1 87 ? 6.124 2.968 -6.286 1.00 82.75 87 SER A N 1
ATOM 620 C CA . SER A 1 87 ? 6.115 3.416 -4.892 1.00 82.75 87 SER A CA 1
ATOM 621 C C . SER A 1 87 ? 4.687 3.604 -4.365 1.00 82.75 87 SER A C 1
ATOM 623 O O . SER A 1 87 ? 4.380 3.172 -3.253 1.00 82.75 87 SER A O 1
ATOM 625 N N . ILE A 1 88 ? 3.780 4.157 -5.182 1.00 84.38 88 ILE A N 1
ATOM 626 C CA . ILE A 1 88 ? 2.393 4.399 -4.770 1.00 84.38 88 ILE A CA 1
ATOM 627 C C . ILE A 1 88 ? 1.605 3.092 -4.592 1.00 84.38 88 ILE A C 1
ATOM 629 O O . ILE A 1 88 ? 0.860 2.959 -3.621 1.00 84.38 88 ILE A O 1
ATOM 633 N N . ILE A 1 89 ? 1.812 2.094 -5.461 1.00 86.00 89 ILE A N 1
ATOM 634 C CA . ILE A 1 89 ? 1.173 0.773 -5.334 1.00 86.00 89 ILE A CA 1
ATOM 635 C C . ILE A 1 89 ? 1.666 0.062 -4.069 1.00 86.00 89 ILE A C 1
ATOM 637 O O . ILE A 1 89 ? 0.856 -0.481 -3.314 1.00 86.00 89 ILE A O 1
ATOM 641 N N . ALA A 1 90 ? 2.975 0.092 -3.796 1.00 82.88 90 ALA A N 1
ATOM 642 C CA . ALA A 1 90 ? 3.547 -0.499 -2.585 1.00 82.88 90 ALA A CA 1
ATOM 643 C C . ALA A 1 90 ? 3.032 0.185 -1.306 1.00 82.88 90 ALA A C 1
ATOM 645 O O . ALA A 1 90 ? 2.623 -0.500 -0.364 1.00 82.88 90 ALA A O 1
ATOM 646 N N . PHE A 1 91 ? 2.981 1.522 -1.309 1.00 82.50 91 PHE A N 1
ATOM 647 C CA . PHE A 1 91 ? 2.411 2.326 -0.229 1.00 82.50 91 PHE A CA 1
ATOM 648 C C . PHE A 1 91 ? 0.970 1.910 0.071 1.00 82.50 91 PHE A C 1
ATOM 650 O O . PHE A 1 91 ? 0.662 1.544 1.204 1.00 82.50 91 PHE A O 1
ATOM 657 N N . PHE A 1 92 ? 0.095 1.927 -0.940 1.00 83.12 92 PHE A N 1
ATOM 658 C CA . PHE A 1 92 ? -1.319 1.608 -0.748 1.00 83.12 92 PHE A CA 1
ATOM 659 C C . PHE A 1 92 ? -1.534 0.152 -0.338 1.00 83.12 92 PHE A C 1
ATOM 661 O O . PHE A 1 92 ? -2.390 -0.116 0.500 1.00 83.12 92 PHE A O 1
ATOM 668 N N . THR A 1 93 ? -0.732 -0.783 -0.851 1.00 86.81 93 THR A N 1
ATOM 669 C CA . THR A 1 93 ? -0.830 -2.199 -0.471 1.00 86.81 93 THR A CA 1
ATOM 670 C C . THR A 1 93 ? -0.554 -2.395 1.021 1.00 86.81 93 THR A C 1
ATOM 672 O O . THR A 1 93 ? -1.396 -2.962 1.722 1.00 86.81 93 THR A O 1
ATOM 675 N N . LEU A 1 94 ? 0.580 -1.894 1.532 1.00 80.31 94 LEU A N 1
ATOM 676 C CA . LEU A 1 94 ? 0.910 -2.030 2.957 1.00 80.31 94 LEU A CA 1
ATOM 677 C C . LEU A 1 94 ? 0.015 -1.169 3.849 1.00 80.31 94 LEU A C 1
ATOM 679 O O . LEU A 1 94 ? -0.373 -1.626 4.921 1.00 80.31 94 LEU A O 1
ATOM 683 N N . PHE A 1 95 ? -0.375 0.027 3.402 1.00 83.69 95 PHE A N 1
ATOM 684 C CA . PHE A 1 95 ? -1.345 0.865 4.106 1.00 83.69 95 PHE A CA 1
ATOM 685 C C . PHE A 1 95 ? -2.686 0.142 4.283 1.00 83.69 95 PHE A C 1
ATOM 687 O O . PHE A 1 95 ? -3.238 0.119 5.384 1.00 83.69 95 PHE A O 1
ATOM 694 N N . CYS A 1 96 ? -3.208 -0.482 3.224 1.00 83.62 96 CYS A N 1
ATOM 695 C CA . CYS A 1 96 ? -4.493 -1.165 3.285 1.00 83.62 96 CYS A CA 1
ATOM 696 C C . CYS A 1 96 ? -4.433 -2.440 4.141 1.00 83.62 96 CYS A C 1
ATOM 698 O O . CYS A 1 96 ? -5.358 -2.689 4.913 1.00 83.62 96 CYS A O 1
ATOM 700 N N . TRP A 1 97 ? -3.338 -3.207 4.070 1.00 84.06 97 TRP A N 1
ATOM 701 C CA . TRP A 1 97 ? -3.123 -4.377 4.932 1.00 84.06 97 TRP A CA 1
ATOM 702 C C . TRP A 1 97 ? -2.944 -4.004 6.408 1.00 84.06 97 TRP A C 1
ATOM 704 O O . TRP A 1 97 ? -3.552 -4.631 7.275 1.00 84.06 97 TRP A O 1
ATOM 714 N N . ALA A 1 98 ? -2.166 -2.959 6.703 1.00 83.25 98 ALA A N 1
ATOM 715 C CA . ALA A 1 98 ? -2.005 -2.452 8.061 1.00 83.25 98 ALA A CA 1
ATOM 716 C C . ALA A 1 98 ? -3.340 -1.931 8.613 1.00 83.25 98 ALA A C 1
ATOM 718 O O . ALA A 1 98 ? -3.734 -2.298 9.718 1.00 83.25 98 ALA A O 1
ATOM 719 N N . GLY A 1 99 ? -4.077 -1.136 7.831 1.00 80.56 99 GLY A N 1
ATOM 720 C CA . GLY A 1 99 ? -5.393 -0.632 8.222 1.00 80.56 99 GLY A CA 1
ATOM 721 C C . GLY A 1 99 ? -6.398 -1.750 8.512 1.00 80.56 99 GLY A C 1
ATOM 722 O O . GLY A 1 99 ? -7.103 -1.682 9.518 1.00 80.56 99 GLY A O 1
ATOM 723 N N . ALA A 1 100 ? -6.420 -2.801 7.688 1.00 81.88 100 ALA A N 1
ATOM 724 C CA . ALA A 1 100 ? -7.298 -3.954 7.878 1.00 81.88 100 ALA A CA 1
ATOM 725 C C . ALA A 1 100 ? -7.009 -4.710 9.193 1.00 81.88 100 ALA A C 1
ATOM 727 O O . ALA A 1 100 ? -7.930 -5.003 9.960 1.00 81.88 100 ALA A O 1
ATOM 728 N N . LEU A 1 101 ? -5.726 -4.962 9.487 1.00 78.19 101 LEU A N 1
ATOM 729 C CA . LEU A 1 101 ? -5.293 -5.660 10.704 1.00 78.19 101 LEU A CA 1
ATOM 730 C C . LEU A 1 101 ? -5.544 -4.834 11.974 1.00 78.19 101 LEU A C 1
ATOM 732 O O . LEU A 1 101 ? -6.133 -5.337 12.928 1.00 78.19 101 LEU A O 1
ATOM 736 N N . TYR A 1 102 ? -5.170 -3.551 11.984 1.00 78.00 102 TYR A N 1
ATOM 737 C CA . TYR A 1 102 ? -5.339 -2.697 13.167 1.00 78.00 102 TYR A CA 1
ATOM 738 C C . TYR A 1 102 ? -6.815 -2.394 13.481 1.00 78.00 102 TYR A C 1
ATOM 740 O O . TYR A 1 102 ? -7.190 -2.310 14.652 1.00 78.00 102 TYR A O 1
ATOM 748 N N . LEU A 1 103 ? -7.682 -2.297 12.463 1.00 77.00 103 LEU A N 1
ATOM 749 C CA . LEU A 1 103 ? -9.131 -2.176 12.676 1.00 77.00 103 LEU A CA 1
ATOM 750 C C . LEU A 1 103 ? -9.751 -3.456 13.246 1.00 77.00 103 LEU A C 1
ATOM 752 O O . LEU A 1 103 ? -10.795 -3.385 13.895 1.00 77.00 103 LEU A O 1
ATOM 756 N N . GLN A 1 104 ? -9.137 -4.619 13.015 1.00 75.25 104 GLN A N 1
ATOM 757 C CA . GLN A 1 104 ? -9.605 -5.887 13.570 1.00 75.25 104 GLN A CA 1
ATOM 758 C C . GLN A 1 104 ? -9.274 -6.023 15.066 1.00 75.25 104 GLN A C 1
ATOM 760 O O . GLN A 1 104 ? -10.052 -6.624 15.802 1.00 75.25 104 GLN A O 1
ATOM 765 N N . GLU A 1 105 ? -8.187 -5.406 15.537 1.00 76.75 105 GLU A N 1
ATOM 766 C CA . GLU A 1 105 ? -7.819 -5.367 16.962 1.00 76.75 105 GLU A CA 1
ATOM 767 C C . GLU A 1 105 ? -8.641 -4.360 17.794 1.00 76.75 105 GLU A C 1
ATOM 769 O O . GLU A 1 105 ? -8.452 -4.244 19.004 1.00 76.75 105 GLU A O 1
ATOM 774 N N . GLY A 1 106 ? -9.579 -3.628 17.178 1.00 68.12 106 GLY A N 1
ATOM 775 C CA . GLY A 1 106 ? -10.427 -2.655 17.878 1.00 68.12 106 GLY A CA 1
ATOM 776 C C . GLY A 1 106 ? -9.703 -1.361 18.269 1.00 68.12 106 GLY A C 1
ATOM 777 O O . GLY A 1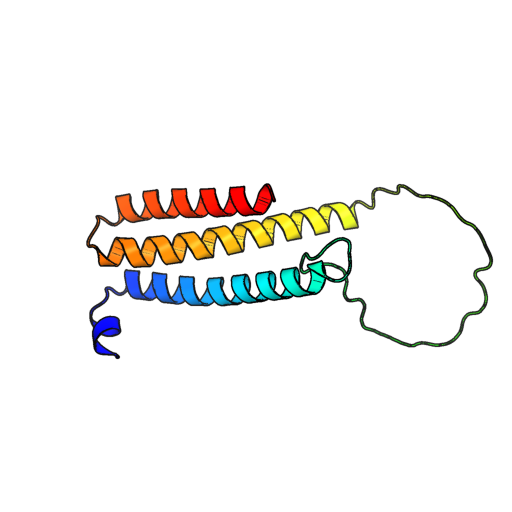 106 ? -10.205 -0.595 19.095 1.00 68.12 106 GLY A O 1
ATOM 778 N N . VAL A 1 107 ? -8.534 -1.096 17.677 1.00 73.06 107 VAL A N 1
ATOM 779 C CA . VAL A 1 107 ? -7.770 0.139 17.887 1.00 73.06 107 VAL A CA 1
ATOM 780 C C . VAL A 1 107 ? -8.545 1.335 17.325 1.00 73.06 107 VAL A C 1
ATOM 782 O O . VAL A 1 107 ? -9.180 1.258 16.272 1.00 73.06 107 VAL A O 1
ATOM 785 N N . ALA A 1 108 ? -8.488 2.476 18.022 1.00 77.81 108 ALA A N 1
ATOM 786 C CA . ALA A 1 108 ? -9.131 3.710 17.579 1.00 77.81 108 ALA A CA 1
ATOM 787 C C . ALA A 1 108 ? -8.729 4.059 16.133 1.00 77.81 108 ALA A C 1
ATOM 789 O O . ALA A 1 108 ? -7.546 4.052 15.786 1.00 77.81 108 ALA A O 1
ATOM 790 N N . ILE A 1 109 ? -9.717 4.406 15.301 1.00 73.94 109 ILE A N 1
ATOM 791 C CA . ILE A 1 109 ? -9.552 4.664 13.858 1.00 73.94 109 ILE A CA 1
ATOM 792 C C . ILE A 1 109 ? -8.405 5.650 13.583 1.00 73.94 109 ILE A C 1
ATOM 794 O O . ILE A 1 109 ? -7.596 5.423 12.687 1.00 73.94 109 ILE A O 1
ATOM 798 N N . SER A 1 110 ? -8.283 6.707 14.392 1.00 78.06 110 SER A N 1
ATOM 799 C CA . SER A 1 110 ? -7.243 7.730 14.232 1.00 78.06 110 SER A CA 1
ATOM 800 C C . SER A 1 110 ? -5.820 7.193 14.433 1.00 78.06 110 SER A C 1
ATOM 802 O O . SER A 1 110 ? -4.920 7.574 13.691 1.00 78.06 110 SER A O 1
ATOM 804 N N . LEU A 1 111 ? -5.606 6.295 15.404 1.00 78.31 111 LEU A N 1
ATOM 805 C CA . LEU A 1 111 ? -4.297 5.664 15.622 1.00 78.31 111 LEU A CA 1
ATOM 806 C C . LEU A 1 111 ? -3.995 4.637 14.535 1.00 78.31 111 LEU A C 1
ATOM 808 O O . LEU A 1 111 ? -2.877 4.591 14.031 1.00 78.31 111 LEU A O 1
ATOM 812 N N . THR A 1 112 ? -5.007 3.872 14.129 1.00 80.50 112 THR A N 1
ATOM 813 C CA . THR A 1 112 ? -4.900 2.909 13.029 1.00 80.50 112 THR A CA 1
ATOM 814 C C . THR A 1 112 ? -4.435 3.584 11.741 1.00 80.50 112 THR A C 1
ATOM 816 O O . THR A 1 112 ? -3.504 3.107 11.097 1.00 80.50 112 THR A O 1
ATOM 819 N N . LEU A 1 113 ? -5.019 4.736 11.397 1.00 76.50 113 LEU A N 1
ATOM 820 C CA . LEU A 1 113 ? -4.611 5.508 10.224 1.00 76.50 113 LEU A CA 1
ATOM 821 C C . LEU A 1 113 ? -3.170 6.018 10.335 1.00 76.50 113 LEU A C 1
ATOM 823 O O . LEU A 1 113 ? -2.445 5.974 9.345 1.00 76.50 113 LEU A O 1
ATOM 827 N N . LEU A 1 114 ? -2.734 6.456 11.522 1.00 85.50 114 LEU A N 1
ATOM 828 C CA . LEU A 1 114 ? -1.364 6.926 11.740 1.00 85.50 114 LEU A CA 1
ATOM 829 C C . LEU A 1 114 ? -0.341 5.791 11.561 1.00 85.50 114 LEU A C 1
ATOM 831 O O . LEU A 1 114 ? 0.638 5.950 10.832 1.00 85.50 114 LEU A O 1
ATOM 835 N N . TYR A 1 115 ? -0.585 4.635 12.185 1.00 79.81 115 TYR A N 1
ATOM 836 C CA . TYR A 1 115 ? 0.287 3.466 12.056 1.00 79.81 115 TYR A CA 1
ATOM 837 C C . TYR A 1 115 ? 0.302 2.924 10.626 1.00 79.81 115 TYR A C 1
ATOM 839 O O . TYR A 1 115 ? 1.376 2.641 10.096 1.00 79.81 115 TYR A O 1
ATOM 847 N N . ALA A 1 116 ? -0.859 2.838 9.973 1.00 79.00 116 ALA A N 1
ATOM 848 C CA . ALA A 1 116 ? -0.948 2.417 8.579 1.00 79.00 116 ALA A CA 1
ATOM 849 C C . ALA A 1 116 ? -0.195 3.376 7.649 1.00 79.00 116 ALA A C 1
ATOM 851 O O . ALA A 1 116 ? 0.497 2.931 6.735 1.00 79.00 116 ALA A O 1
ATOM 852 N N . PHE A 1 117 ? -0.281 4.686 7.895 1.00 80.25 117 PHE A N 1
ATOM 853 C CA . PHE A 1 117 ? 0.436 5.693 7.117 1.00 80.25 117 PHE A CA 1
ATOM 854 C C . PHE A 1 117 ? 1.958 5.566 7.266 1.00 80.25 117 PHE A C 1
ATOM 856 O O . PHE A 1 117 ? 2.676 5.622 6.269 1.00 80.25 117 PHE A O 1
ATOM 863 N N . LEU A 1 118 ? 2.450 5.329 8.488 1.00 86.44 118 LEU A N 1
ATOM 864 C CA . LEU A 1 118 ? 3.874 5.080 8.742 1.00 86.44 118 LEU A CA 1
ATOM 865 C C . LEU A 1 118 ? 4.369 3.812 8.035 1.00 86.44 118 LEU A C 1
ATOM 867 O O . LEU A 1 118 ? 5.431 3.837 7.416 1.00 86.44 118 LEU A O 1
ATOM 871 N N . TRP A 1 119 ? 3.586 2.730 8.073 1.00 82.38 119 TRP A N 1
ATOM 872 C CA . TRP A 1 119 ? 3.906 1.489 7.363 1.00 82.38 119 TRP A CA 1
ATOM 873 C C . TRP A 1 119 ? 3.887 1.653 5.842 1.00 82.38 119 TRP A C 1
ATOM 875 O O . TRP A 1 119 ? 4.784 1.154 5.164 1.00 82.38 119 TRP A O 1
ATOM 885 N N . GLY A 1 120 ? 2.914 2.391 5.305 1.00 79.25 120 GLY A N 1
ATOM 886 C CA . GLY A 1 120 ? 2.875 2.738 3.887 1.00 79.25 120 GLY A CA 1
ATOM 887 C C . GLY A 1 120 ? 4.114 3.534 3.471 1.00 79.25 120 GLY A C 1
ATOM 888 O O . GLY A 1 120 ? 4.749 3.202 2.471 1.00 79.25 120 GLY A O 1
ATOM 889 N N . LEU A 1 121 ? 4.502 4.554 4.248 1.00 79.12 121 LEU A N 1
ATOM 890 C CA . LEU A 1 121 ? 5.706 5.349 3.976 1.00 79.12 121 LEU A CA 1
ATOM 891 C C . LEU A 1 121 ? 6.978 4.501 4.032 1.00 79.12 121 LEU A C 1
ATOM 893 O O . LEU A 1 121 ? 7.835 4.633 3.161 1.00 79.12 121 LEU A O 1
ATOM 897 N N . ALA A 1 122 ? 7.087 3.603 5.012 1.00 81.12 122 ALA A N 1
ATOM 898 C CA . ALA A 1 122 ? 8.202 2.665 5.090 1.00 81.12 122 ALA A CA 1
ATOM 899 C C . ALA A 1 122 ? 8.284 1.778 3.832 1.00 81.12 122 ALA A C 1
ATOM 901 O O . ALA A 1 122 ? 9.375 1.581 3.299 1.00 81.12 122 ALA A O 1
ATOM 902 N N . ALA A 1 123 ? 7.140 1.319 3.309 1.00 76.25 123 ALA A N 1
ATOM 903 C CA . ALA A 1 123 ? 7.058 0.580 2.047 1.00 76.25 123 ALA A CA 1
ATOM 904 C C . ALA A 1 123 ? 7.571 1.405 0.863 1.00 76.25 123 ALA A C 1
ATOM 906 O O . ALA A 1 123 ? 8.389 0.932 0.076 1.00 76.25 123 ALA A O 1
ATOM 907 N 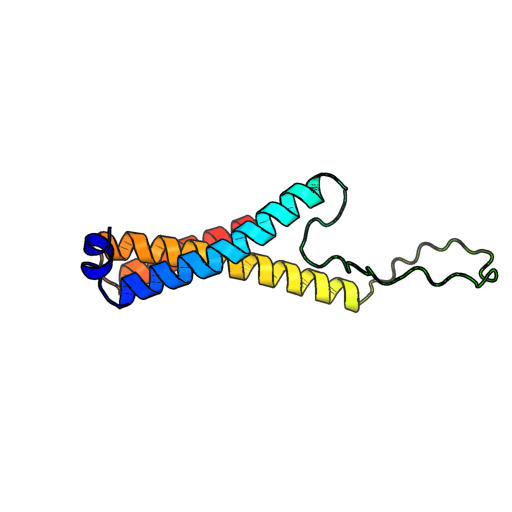N . ALA A 1 124 ? 7.089 2.646 0.753 1.00 78.00 124 ALA A N 1
ATOM 908 C CA . ALA A 1 124 ? 7.440 3.565 -0.321 1.00 78.00 124 ALA A CA 1
ATOM 909 C C . ALA A 1 124 ? 8.950 3.835 -0.358 1.00 78.00 124 ALA A C 1
ATOM 911 O O . ALA A 1 124 ? 9.553 3.805 -1.433 1.00 78.00 124 ALA A O 1
ATOM 912 N N . VAL A 1 125 ? 9.558 4.038 0.817 1.00 79.00 125 VAL A N 1
ATOM 913 C CA . VAL A 1 125 ? 11.004 4.242 0.968 1.00 79.00 125 VAL A CA 1
ATOM 914 C C . VAL A 1 125 ? 11.776 2.976 0.611 1.00 79.00 125 VAL A C 1
ATOM 916 O O . VAL A 1 125 ? 12.692 3.058 -0.206 1.00 79.00 125 VAL A O 1
ATOM 919 N N . ALA A 1 126 ? 11.385 1.817 1.155 1.00 75.56 126 ALA A N 1
ATOM 920 C CA . ALA A 1 126 ? 12.036 0.535 0.877 1.00 75.56 126 ALA A CA 1
ATOM 921 C C . ALA A 1 126 ? 12.052 0.207 -0.621 1.00 75.56 126 ALA A C 1
ATOM 923 O O . ALA A 1 126 ? 13.039 -0.298 -1.142 1.00 75.56 126 ALA A O 1
ATOM 924 N N . VAL A 1 127 ? 10.971 0.548 -1.319 1.00 70.62 127 VAL A N 1
ATOM 925 C CA . VAL A 1 127 ? 10.839 0.343 -2.759 1.00 70.62 127 VAL A CA 1
ATOM 926 C C . VAL A 1 127 ? 11.621 1.367 -3.581 1.00 70.62 127 VAL A C 1
ATOM 928 O O . VAL A 1 127 ? 12.044 1.036 -4.683 1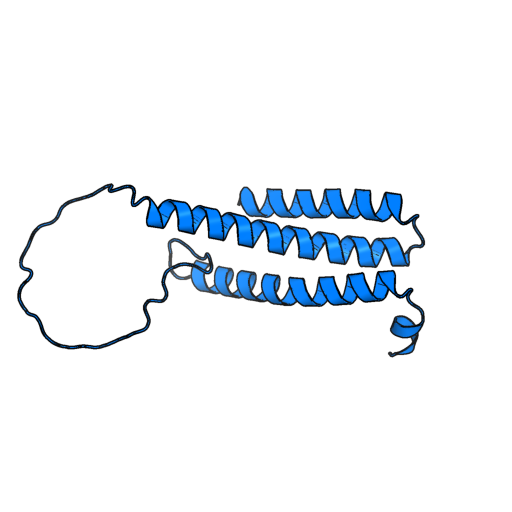.00 70.62 127 VAL A O 1
ATOM 931 N N . SER A 1 128 ? 11.803 2.598 -3.095 1.00 67.06 128 SER A N 1
ATOM 932 C CA . SER A 1 128 ? 12.561 3.631 -3.821 1.00 67.06 128 SER A CA 1
ATOM 933 C C . SER A 1 128 ? 14.080 3.518 -3.660 1.00 67.06 128 SER A C 1
ATOM 935 O O . SER A 1 128 ? 14.808 4.012 -4.513 1.00 67.06 128 SER A O 1
ATOM 937 N N . GLY A 1 129 ? 14.548 2.912 -2.564 1.00 59.16 129 GLY A N 1
ATOM 938 C CA . GLY A 1 129 ? 15.971 2.806 -2.227 1.00 59.16 129 GLY A CA 1
ATOM 939 C C . GLY A 1 129 ? 16.636 1.484 -2.617 1.00 59.16 129 GLY A C 1
ATOM 940 O O . GLY A 1 129 ? 17.800 1.296 -2.268 1.00 59.16 129 GLY A O 1
ATOM 941 N N . GLY A 1 130 ? 15.902 0.576 -3.268 1.00 49.19 130 GLY A N 1
ATOM 942 C CA . GLY A 1 130 ? 16.372 -0.736 -3.723 1.00 49.19 130 GLY A CA 1
ATOM 943 C C . GLY A 1 130 ? 16.458 -0.853 -5.236 1.00 49.19 130 GLY A C 1
ATOM 944 O O . GLY A 1 130 ? 15.701 -0.132 -5.935 1.00 49.19 130 GLY A O 1
#